Protein AF-A0A5Q4G940-F1 (afdb_monomer_lite)

Radius of gyration: 13.8 Å; chains: 1; bounding box: 37×27×33 Å

Secondary structure (DSSP, 8-state):
-EEEEEEEE-TTS-EEEEEEEESS--S-GGGEEEEEETTEEEEEETT----TT-PPEEEEEEETTEEEEEEE------

Sequence (78 aa):
MTIRSSPRHGCCGGTVGVPVAEPGPPTDAAAFDAIERDGVRIYVERGLVTTEHEAITVGVDGFGPLRSLWVQGFDITM

Foldseek 3Di:
DEWFWDWDADPVGDTDTDIDDDPDDDPDLVQWDWDADPNDIYTYGPPPDDDPPWDKDWDWDDDDPDIDIGIDGDDPPD

Structure (mmCIF, N/CA/C/O backbone):
data_AF-A0A5Q4G940-F1
#
_entry.id   AF-A0A5Q4G940-F1
#
loop_
_atom_site.group_PDB
_atom_site.id
_atom_site.type_symbol
_atom_site.label_atom_id
_atom_site.label_alt_id
_atom_site.label_comp_id
_atom_site.label_asym_id
_atom_site.label_entity_id
_atom_site.label_seq_id
_atom_site.pdbx_PDB_ins_code
_atom_site.Cartn_x
_atom_site.Cartn_y
_atom_site.Cartn_z
_atom_site.occupancy
_atom_site.B_iso_or_equiv
_atom_site.auth_seq_id
_atom_site.auth_comp_id
_atom_site.auth_asym_id
_atom_site.auth_atom_id
_atom_site.pdbx_PDB_model_num
ATOM 1 N N . MET A 1 1 ? -9.729 0.945 -2.931 1.00 87.81 1 MET A N 1
ATOM 2 C CA . MET A 1 1 ? -8.581 1.724 -2.424 1.00 87.81 1 MET A CA 1
ATOM 3 C C . MET A 1 1 ? -7.405 1.494 -3.344 1.00 87.81 1 MET A C 1
ATOM 5 O O . MET A 1 1 ? -7.384 0.459 -4.002 1.00 87.81 1 MET A O 1
ATOM 9 N N . THR A 1 2 ? -6.447 2.407 -3.363 1.00 90.75 2 THR A N 1
ATOM 10 C CA . THR A 1 2 ? -5.291 2.346 -4.261 1.00 90.75 2 THR A CA 1
ATOM 11 C C . THR A 1 2 ? -4.009 2.285 -3.448 1.00 90.75 2 THR A C 1
ATOM 13 O O . THR A 1 2 ? -3.882 3.010 -2.469 1.00 90.75 2 THR A O 1
ATOM 16 N N . ILE A 1 3 ? -3.067 1.441 -3.853 1.00 88.38 3 ILE A N 1
ATOM 17 C CA . ILE A 1 3 ? -1.709 1.364 -3.325 1.00 88.38 3 ILE A CA 1
ATOM 18 C C . ILE A 1 3 ? -0.758 1.653 -4.482 1.00 88.38 3 ILE A C 1
ATOM 20 O O . ILE A 1 3 ? -0.819 0.988 -5.518 1.00 88.38 3 ILE A O 1
ATOM 24 N N . ARG A 1 4 ? 0.111 2.647 -4.313 1.00 88.44 4 ARG A N 1
ATOM 25 C CA . ARG A 1 4 ? 1.065 3.082 -5.342 1.00 88.44 4 ARG A CA 1
ATOM 26 C C . ARG A 1 4 ? 2.402 3.477 -4.734 1.00 88.44 4 ARG A C 1
ATOM 28 O O . ARG A 1 4 ? 2.480 3.776 -3.545 1.00 88.44 4 ARG A O 1
ATOM 35 N N . SER A 1 5 ? 3.441 3.528 -5.554 1.00 85.06 5 SER A N 1
ATOM 36 C CA . SER A 1 5 ? 4.737 4.081 -5.185 1.00 85.06 5 SER A CA 1
ATOM 37 C C . SER A 1 5 ? 4.702 5.605 -5.304 1.00 85.06 5 SER A C 1
ATOM 39 O O . SER A 1 5 ? 4.334 6.164 -6.340 1.00 85.06 5 SER A O 1
ATOM 41 N N . SER A 1 6 ? 5.080 6.300 -4.233 1.00 83.25 6 SER A N 1
ATOM 42 C CA . SER A 1 6 ? 5.306 7.744 -4.240 1.00 83.25 6 SER A CA 1
ATOM 43 C C . SER A 1 6 ? 6.803 8.014 -4.112 1.00 83.25 6 SER A C 1
ATOM 45 O O . SER A 1 6 ? 7.392 7.620 -3.101 1.00 83.25 6 SER A O 1
ATOM 47 N N . PRO A 1 7 ? 7.430 8.736 -5.057 1.00 80.50 7 PRO A N 1
ATOM 48 C CA . PRO A 1 7 ? 8.821 9.129 -4.909 1.00 80.50 7 PRO A CA 1
ATOM 49 C C . PRO A 1 7 ? 8.963 10.058 -3.700 1.00 80.50 7 PRO A C 1
ATOM 51 O O . PRO A 1 7 ? 8.213 11.024 -3.535 1.00 80.50 7 PRO A O 1
ATOM 54 N N . ARG A 1 8 ? 9.930 9.758 -2.839 1.00 81.19 8 ARG A N 1
ATOM 55 C CA . ARG A 1 8 ? 10.378 10.621 -1.748 1.00 81.19 8 ARG A CA 1
ATOM 56 C C . ARG A 1 8 ? 11.850 10.934 -1.963 1.00 81.19 8 ARG A C 1
ATOM 58 O O . ARG A 1 8 ? 12.652 10.037 -2.222 1.00 81.19 8 ARG A O 1
ATOM 65 N N . HIS A 1 9 ? 12.186 12.215 -1.879 1.00 81.56 9 HIS A N 1
ATOM 66 C CA . HIS A 1 9 ? 13.549 12.690 -2.066 1.00 81.56 9 HIS A CA 1
ATOM 67 C C . HIS A 1 9 ? 14.283 12.713 -0.728 1.00 81.56 9 HIS A C 1
ATOM 69 O O . HIS A 1 9 ? 13.784 13.259 0.257 1.00 81.56 9 HIS A O 1
ATOM 75 N N . GLY A 1 10 ? 15.468 12.115 -0.703 1.00 72.38 10 GLY A N 1
ATOM 76 C CA . GLY A 1 10 ? 16.389 12.204 0.419 1.00 72.38 10 GLY A CA 1
ATOM 77 C C . GLY A 1 10 ? 17.178 13.510 0.386 1.00 72.38 10 GLY A C 1
ATOM 78 O O . GLY A 1 10 ? 17.419 14.086 -0.674 1.00 72.38 10 GLY A O 1
ATOM 79 N N . CYS A 1 11 ? 17.651 13.939 1.556 1.00 77.56 11 CYS A N 1
ATOM 80 C CA . CYS A 1 11 ? 18.491 15.132 1.704 1.00 77.56 11 CYS A CA 1
ATOM 81 C C . CYS A 1 11 ? 19.781 15.062 0.853 1.00 77.56 11 CYS A C 1
ATOM 83 O O . CYS A 1 11 ? 20.282 16.081 0.390 1.00 77.56 11 CYS A O 1
ATOM 85 N N . CYS A 1 12 ? 20.279 13.852 0.571 1.00 80.06 12 CYS A N 1
ATOM 86 C CA . CYS A 1 12 ? 21.488 13.615 -0.224 1.00 80.06 12 CYS A CA 1
ATOM 87 C C . CYS A 1 12 ? 21.228 13.443 -1.737 1.00 80.06 12 CYS A C 1
ATOM 89 O O . CYS A 1 12 ? 22.092 12.939 -2.447 1.00 80.06 12 CYS A O 1
ATOM 91 N N . GLY A 1 13 ? 20.036 13.795 -2.239 1.00 76.31 13 GLY A N 1
ATOM 92 C CA . GLY A 1 13 ? 19.690 13.691 -3.667 1.00 76.31 13 GLY A CA 1
ATOM 93 C C . GLY A 1 13 ? 19.232 12.304 -4.139 1.00 76.31 13 GLY A C 1
ATOM 94 O O . GLY A 1 13 ? 18.975 12.115 -5.326 1.00 76.31 13 GLY A O 1
ATOM 95 N N . GLY 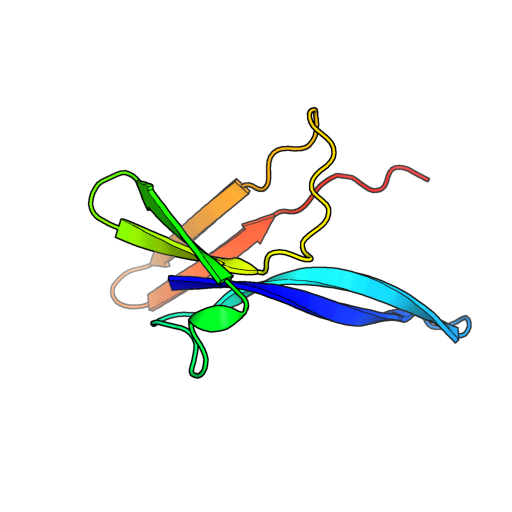A 1 14 ? 19.091 11.333 -3.233 1.00 77.31 14 GLY A N 1
ATOM 96 C CA . GLY A 1 14 ? 18.483 10.035 -3.539 1.00 77.31 14 GLY A CA 1
ATOM 97 C C . GLY A 1 14 ? 16.966 10.135 -3.730 1.00 77.31 14 GLY A C 1
ATOM 98 O O . GLY A 1 14 ? 16.321 11.009 -3.153 1.00 77.31 14 GLY A O 1
ATOM 99 N N . THR A 1 15 ? 16.381 9.227 -4.513 1.00 77.75 15 THR A N 1
ATOM 100 C CA . THR A 1 15 ? 14.921 9.065 -4.613 1.00 77.75 15 THR A CA 1
ATOM 101 C C . THR A 1 15 ? 14.558 7.632 -4.267 1.00 77.75 15 THR A C 1
ATOM 103 O O . THR A 1 15 ? 15.117 6.702 -4.842 1.00 77.75 15 THR A O 1
ATOM 106 N N . VAL A 1 16 ? 13.622 7.464 -3.338 1.00 77.38 16 VAL A N 1
ATOM 107 C CA . VAL A 1 16 ? 13.077 6.160 -2.952 1.00 77.38 16 VAL A CA 1
ATOM 108 C C . VAL A 1 16 ? 11.579 6.138 -3.225 1.00 77.38 16 VAL A C 1
ATOM 110 O O . VAL A 1 16 ? 10.881 7.120 -2.969 1.00 77.38 16 VAL A O 1
ATOM 113 N N . GLY A 1 17 ? 11.083 5.036 -3.779 1.00 76.50 17 GLY A N 1
ATOM 114 C CA . GLY A 1 17 ? 9.651 4.799 -3.913 1.00 76.50 17 GLY A CA 1
ATOM 115 C C . GLY A 1 17 ? 9.086 4.310 -2.586 1.00 76.50 17 GLY A C 1
ATOM 116 O O . GLY A 1 17 ? 9.462 3.236 -2.128 1.00 76.50 17 GLY A O 1
ATOM 117 N N . VAL A 1 18 ? 8.212 5.094 -1.957 1.00 79.75 18 VAL A N 1
ATOM 118 C CA . VAL A 1 18 ? 7.536 4.707 -0.712 1.00 79.75 18 VAL A CA 1
ATOM 119 C C . VAL A 1 18 ? 6.105 4.294 -1.044 1.00 79.75 18 VAL A C 1
ATOM 121 O O . VAL A 1 18 ? 5.414 5.070 -1.714 1.00 79.75 18 VAL A O 1
ATOM 124 N N . PRO A 1 19 ? 5.629 3.119 -0.594 1.00 83.56 19 PRO A N 1
ATOM 125 C CA . PRO A 1 19 ? 4.239 2.740 -0.789 1.00 83.56 19 PRO A CA 1
ATOM 126 C C . PRO A 1 19 ? 3.326 3.741 -0.075 1.00 83.56 19 PRO A C 1
ATOM 128 O O . PRO A 1 19 ? 3.558 4.103 1.077 1.00 83.56 19 PRO A O 1
ATOM 131 N N . VAL A 1 20 ? 2.281 4.192 -0.760 1.00 85.19 20 VAL A N 1
ATOM 132 C CA . VAL A 1 20 ? 1.221 5.041 -0.207 1.00 85.19 20 VAL A CA 1
ATOM 133 C C . VAL A 1 20 ? -0.135 4.419 -0.507 1.00 85.19 20 VAL A C 1
ATOM 135 O O . VAL A 1 20 ? -0.336 3.855 -1.583 1.00 85.19 20 VAL A O 1
ATOM 138 N N . ALA A 1 21 ? -1.057 4.521 0.450 1.00 87.94 21 ALA A N 1
ATOM 139 C CA . ALA A 1 21 ? -2.429 4.064 0.302 1.00 87.94 21 ALA A CA 1
ATOM 140 C C . ALA A 1 21 ? -3.373 5.267 0.196 1.00 87.94 21 ALA A C 1
ATOM 142 O O . ALA A 1 21 ? -3.356 6.159 1.043 1.00 87.94 21 ALA A O 1
ATOM 143 N N . GLU A 1 22 ? -4.203 5.280 -0.841 1.00 87.62 22 GLU A N 1
ATOM 144 C CA . GLU A 1 22 ? -5.152 6.351 -1.134 1.00 87.62 22 GLU A CA 1
ATOM 145 C C . GLU A 1 22 ? -6.597 5.817 -1.105 1.00 87.62 22 GLU A C 1
ATOM 147 O O . GLU A 1 22 ? -6.874 4.695 -1.565 1.00 87.62 22 GLU A O 1
ATOM 152 N N . PRO A 1 23 ? -7.555 6.596 -0.570 1.00 85.88 23 PRO A N 1
ATOM 153 C CA . PRO A 1 23 ? -8.962 6.232 -0.613 1.00 85.88 23 PRO A CA 1
ATOM 154 C C . PRO A 1 23 ? -9.502 6.302 -2.050 1.00 85.88 23 PRO A C 1
ATOM 156 O O . PRO A 1 23 ? -9.196 7.221 -2.803 1.00 85.88 23 PRO A O 1
ATOM 159 N N . GLY A 1 24 ? -10.371 5.352 -2.407 1.00 87.19 24 GLY A N 1
ATOM 160 C CA . GLY A 1 24 ? -11.018 5.297 -3.726 1.00 87.19 24 GLY A CA 1
ATOM 161 C C . GLY A 1 24 ? -10.283 4.442 -4.771 1.00 87.19 24 GLY A C 1
ATOM 162 O O . GLY A 1 24 ? -9.323 3.747 -4.434 1.00 87.19 24 GLY A O 1
ATOM 163 N N . PRO A 1 25 ? -10.812 4.363 -6.004 1.00 87.62 25 PRO A N 1
ATOM 164 C CA . PRO A 1 25 ? -10.139 3.741 -7.143 1.00 87.62 25 PRO A CA 1
ATOM 165 C C . PRO A 1 25 ? -9.119 4.703 -7.786 1.00 87.62 25 PRO A C 1
ATOM 167 O O . PRO A 1 25 ? -9.281 5.920 -7.672 1.00 87.62 25 PRO A O 1
ATOM 170 N N . PRO A 1 26 ? -8.090 4.192 -8.485 1.00 89.50 26 PRO A N 1
ATOM 171 C CA . PRO A 1 26 ? -7.189 5.032 -9.264 1.00 89.50 26 PRO A CA 1
ATOM 172 C C . PRO A 1 26 ? -7.928 5.638 -10.461 1.00 89.50 26 PRO A C 1
ATOM 174 O O . PRO A 1 26 ? -8.871 5.046 -10.990 1.00 89.50 26 PRO A O 1
ATOM 177 N N . THR A 1 27 ? -7.466 6.800 -10.924 1.00 87.56 27 THR A N 1
ATOM 178 C CA . THR A 1 27 ? -8.001 7.454 -12.130 1.00 87.56 27 THR A CA 1
ATOM 179 C C . THR A 1 27 ? -7.752 6.625 -13.393 1.00 87.56 27 THR A C 1
ATOM 181 O O . THR A 1 27 ? -8.588 6.612 -14.292 1.00 87.56 27 THR A O 1
ATOM 184 N N . ASP A 1 28 ? -6.622 5.916 -13.449 1.00 86.81 28 ASP A N 1
ATOM 185 C CA . ASP A 1 28 ? -6.281 4.979 -14.517 1.00 86.81 28 ASP A CA 1
ATOM 186 C C . ASP A 1 28 ? -6.074 3.583 -13.925 1.00 86.81 28 ASP A C 1
ATOM 188 O O . ASP A 1 28 ? -5.054 3.305 -13.300 1.00 86.81 28 ASP A O 1
ATOM 192 N N . ALA A 1 29 ? -7.055 2.701 -14.108 1.00 85.12 29 ALA A N 1
ATOM 193 C CA . ALA A 1 29 ? -6.990 1.332 -13.610 1.00 85.12 29 ALA A CA 1
ATOM 194 C C . ALA A 1 29 ? -6.058 0.427 -14.436 1.00 85.12 29 ALA A C 1
ATOM 196 O O . ALA A 1 29 ? -5.708 -0.653 -13.969 1.00 85.12 29 ALA A O 1
ATOM 197 N N . ALA A 1 30 ? -5.637 0.833 -15.642 1.00 87.94 30 ALA A N 1
ATOM 198 C CA . ALA A 1 30 ? -4.827 -0.016 -16.515 1.00 87.94 30 ALA A CA 1
ATOM 199 C C . ALA A 1 30 ? -3.405 -0.238 -15.976 1.00 87.94 30 ALA A C 1
ATOM 201 O O . ALA A 1 30 ? -2.804 -1.271 -16.275 1.00 87.94 30 ALA A O 1
ATOM 202 N N . ALA A 1 31 ? -2.887 0.689 -15.164 1.00 88.12 31 ALA A N 1
ATOM 203 C CA . ALA A 1 31 ? -1.574 0.605 -14.517 1.00 88.12 31 ALA A CA 1
ATOM 204 C C . ALA A 1 31 ? -1.565 -0.227 -13.216 1.00 88.12 31 ALA A C 1
ATOM 206 O O . ALA A 1 31 ? -0.511 -0.403 -12.598 1.00 88.12 31 ALA A O 1
ATOM 207 N N . PHE A 1 32 ? -2.724 -0.742 -12.796 1.00 90.62 32 PHE A N 1
ATOM 208 C CA . PHE A 1 32 ? -2.905 -1.404 -11.510 1.00 90.62 32 PHE A CA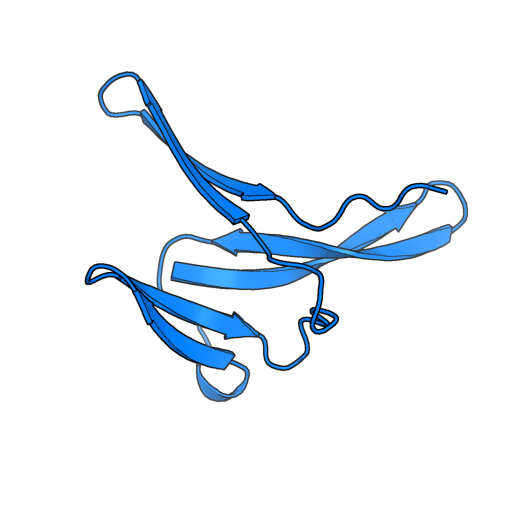 1
ATOM 209 C C . PHE A 1 32 ? -3.405 -2.837 -11.685 1.00 90.62 32 PHE A C 1
ATOM 211 O O . PHE A 1 32 ? -4.194 -3.145 -12.579 1.00 90.62 32 PHE A O 1
ATOM 218 N N . ASP A 1 33 ? -2.987 -3.706 -10.775 1.00 89.69 33 ASP A N 1
ATOM 219 C CA . ASP A 1 33 ? -3.626 -4.988 -10.536 1.00 89.69 33 ASP A CA 1
ATOM 220 C C . ASP A 1 33 ? -4.717 -4.819 -9.484 1.00 89.69 33 ASP A C 1
ATOM 222 O O . ASP A 1 33 ? -4.518 -4.201 -8.439 1.00 89.69 33 ASP A O 1
ATOM 226 N N . ALA A 1 34 ? -5.900 -5.357 -9.765 1.00 89.56 34 ALA A N 1
ATOM 227 C CA . ALA A 1 34 ? -7.018 -5.309 -8.840 1.00 89.56 34 ALA A CA 1
ATOM 228 C C . ALA A 1 34 ? -7.113 -6.630 -8.077 1.00 89.56 34 ALA A C 1
ATOM 230 O O . ALA A 1 34 ? -7.357 -7.680 -8.670 1.00 89.56 34 ALA A O 1
ATOM 231 N N . ILE A 1 35 ? -6.992 -6.560 -6.757 1.00 89.12 35 ILE A N 1
ATOM 232 C CA . ILE A 1 35 ? -7.217 -7.682 -5.848 1.00 89.12 35 ILE A CA 1
ATOM 233 C C . ILE A 1 35 ? -8.424 -7.394 -4.959 1.00 89.12 35 ILE A C 1
ATOM 235 O O . ILE A 1 35 ? -8.763 -6.242 -4.684 1.00 89.12 35 ILE A O 1
ATOM 239 N N . GLU A 1 36 ? -9.087 -8.450 -4.505 1.00 86.69 36 GLU A N 1
ATOM 240 C CA . GLU A 1 36 ? -10.196 -8.353 -3.561 1.00 86.69 36 GLU A CA 1
ATOM 241 C C . GLU A 1 36 ? -9.814 -9.068 -2.266 1.00 86.69 36 GLU A C 1
ATOM 243 O O . GLU A 1 36 ? -9.378 -10.223 -2.287 1.00 86.69 36 GLU A O 1
ATOM 248 N N . ARG A 1 37 ? -9.923 -8.360 -1.139 1.00 83.38 37 ARG A N 1
ATOM 249 C CA . ARG A 1 37 ? -9.623 -8.872 0.203 1.00 83.38 37 ARG A CA 1
ATOM 250 C C . ARG A 1 37 ? -10.681 -8.367 1.169 1.00 83.38 37 ARG A C 1
ATOM 252 O O . ARG A 1 37 ? -10.951 -7.173 1.195 1.00 83.38 37 ARG A O 1
ATOM 259 N N . ASP A 1 38 ? -11.308 -9.281 1.905 1.00 84.00 38 ASP A N 1
ATOM 260 C CA . ASP A 1 38 ? -12.345 -8.983 2.905 1.00 84.00 38 ASP A CA 1
ATOM 261 C C . ASP A 1 38 ? -13.464 -8.050 2.396 1.00 84.00 38 ASP A C 1
ATOM 263 O O . ASP A 1 38 ? -13.933 -7.156 3.096 1.00 84.00 38 ASP A O 1
ATOM 267 N N . GLY A 1 39 ? -13.878 -8.232 1.135 1.00 83.69 39 GLY A N 1
ATOM 268 C CA . GLY A 1 39 ? -14.907 -7.408 0.484 1.00 83.69 39 GLY A CA 1
ATOM 269 C C . GLY A 1 39 ? -14.438 -6.008 0.065 1.00 83.69 39 GLY A C 1
ATOM 270 O O . GLY A 1 39 ? -15.238 -5.200 -0.404 1.00 83.69 39 GLY A O 1
ATOM 271 N N . VAL A 1 40 ? -13.144 -5.710 0.201 1.00 83.12 40 VAL A N 1
ATOM 272 C CA . VAL A 1 40 ? -12.528 -4.461 -0.241 1.00 83.12 40 VAL A CA 1
ATOM 273 C C . VAL A 1 40 ? -11.736 -4.702 -1.520 1.00 83.12 40 VAL A C 1
ATOM 275 O O . VAL A 1 40 ? -10.814 -5.518 -1.568 1.00 83.12 40 VAL A O 1
ATOM 278 N N . ARG A 1 41 ? -12.066 -3.944 -2.571 1.00 89.44 41 ARG A N 1
ATOM 279 C CA . ARG A 1 41 ? -11.268 -3.906 -3.801 1.00 89.44 41 ARG A CA 1
ATOM 280 C C . ARG A 1 41 ? -10.058 -2.989 -3.620 1.00 89.44 41 ARG A C 1
ATOM 282 O O . ARG A 1 41 ? -10.199 -1.797 -3.313 1.00 89.44 41 ARG A O 1
ATOM 289 N N . ILE A 1 42 ? -8.877 -3.553 -3.830 1.00 88.75 42 ILE A N 1
ATOM 290 C CA . ILE A 1 42 ? -7.571 -2.914 -3.684 1.00 88.75 42 ILE A CA 1
ATOM 291 C C . ILE A 1 42 ? -6.906 -2.896 -5.062 1.00 88.75 42 ILE A C 1
ATOM 293 O O . ILE A 1 42 ? -6.796 -3.932 -5.709 1.00 88.75 42 ILE A O 1
ATOM 297 N N . TYR A 1 43 ? -6.484 -1.722 -5.516 1.00 90.88 43 TYR A N 1
ATOM 298 C CA . TYR A 1 43 ? -5.730 -1.532 -6.751 1.00 90.88 43 TYR A CA 1
ATOM 299 C C . TYR A 1 43 ? -4.261 -1.345 -6.388 1.00 90.88 43 TYR A C 1
ATOM 301 O O . TYR A 1 43 ? -3.935 -0.382 -5.703 1.00 90.88 43 TYR A O 1
ATOM 309 N N . VAL A 1 44 ? -3.386 -2.246 -6.818 1.00 88.25 44 VAL A N 1
ATOM 310 C CA . VAL A 1 44 ? -1.947 -2.218 -6.537 1.00 88.25 44 VAL A CA 1
ATOM 311 C C . VAL A 1 44 ? -1.207 -1.859 -7.817 1.00 88.25 44 VAL A C 1
ATOM 313 O O . VAL A 1 44 ? -1.410 -2.498 -8.842 1.00 88.25 44 VAL A O 1
ATOM 316 N N . GLU A 1 45 ? -0.390 -0.812 -7.793 1.00 89.06 45 GLU A N 1
ATOM 317 C CA . GLU A 1 45 ? 0.401 -0.408 -8.959 1.00 89.06 45 GLU A CA 1
ATOM 318 C C . GLU A 1 45 ? 1.339 -1.547 -9.386 1.00 89.06 45 GLU A C 1
ATOM 320 O O . GLU A 1 45 ? 2.105 -2.053 -8.570 1.00 89.06 45 GLU A O 1
ATOM 325 N N . ARG A 1 46 ? 1.323 -1.935 -10.670 1.00 84.69 46 ARG A N 1
ATOM 326 C CA . ARG A 1 46 ? 2.116 -3.079 -11.174 1.00 84.69 46 ARG A CA 1
ATOM 327 C C . ARG A 1 46 ? 3.628 -2.930 -10.987 1.00 84.69 46 ARG A C 1
ATOM 329 O O . ARG A 1 46 ? 4.350 -3.918 -10.972 1.00 84.69 46 ARG A O 1
ATOM 336 N N . GLY A 1 47 ? 4.111 -1.692 -10.892 1.00 77.25 47 GLY A N 1
ATOM 337 C CA . GLY A 1 47 ? 5.520 -1.368 -10.657 1.00 77.25 47 GLY A CA 1
ATOM 338 C C . GLY A 1 47 ? 5.913 -1.315 -9.179 1.00 77.25 47 GLY A C 1
ATOM 339 O O . GLY A 1 47 ? 7.062 -0.992 -8.877 1.00 77.25 47 GLY A O 1
ATOM 340 N N . LEU A 1 48 ? 4.985 -1.585 -8.256 1.00 77.31 48 LEU A N 1
ATOM 341 C CA . LEU A 1 48 ? 5.271 -1.631 -6.829 1.00 77.31 48 LEU A CA 1
ATOM 342 C C . LEU A 1 48 ? 6.093 -2.892 -6.536 1.00 77.31 48 LEU A C 1
ATOM 344 O O . LEU A 1 48 ? 5.554 -3.987 -6.411 1.00 77.31 48 LEU A O 1
ATOM 348 N N . VAL A 1 49 ? 7.418 -2.737 -6.486 1.00 63.81 49 VAL A N 1
ATOM 349 C CA . VAL A 1 49 ? 8.348 -3.837 -6.213 1.00 63.81 49 VAL A CA 1
ATOM 350 C C . VAL A 1 49 ? 8.130 -4.322 -4.780 1.00 63.81 49 VAL A C 1
ATOM 352 O O . VAL A 1 49 ? 8.590 -3.699 -3.828 1.00 63.81 49 VAL A O 1
ATOM 355 N N . THR A 1 50 ? 7.413 -5.431 -4.634 1.00 60.09 50 THR A N 1
ATOM 356 C CA . THR A 1 50 ? 7.393 -6.238 -3.415 1.00 60.09 50 THR A CA 1
ATOM 357 C C . THR A 1 50 ? 8.222 -7.475 -3.692 1.00 60.09 50 THR A C 1
ATOM 359 O O . THR A 1 50 ? 7.838 -8.320 -4.503 1.00 60.09 50 THR A O 1
ATOM 362 N N . THR A 1 51 ? 9.389 -7.574 -3.070 1.00 54.47 51 THR A N 1
ATOM 363 C CA . THR A 1 51 ? 10.164 -8.813 -3.056 1.00 54.47 51 THR A CA 1
ATOM 364 C C . THR A 1 51 ? 9.289 -9.922 -2.458 1.00 54.47 51 THR A C 1
ATOM 366 O O . THR A 1 51 ? 8.486 -9.647 -1.572 1.00 54.47 51 THR A O 1
ATOM 369 N N . GLU A 1 52 ? 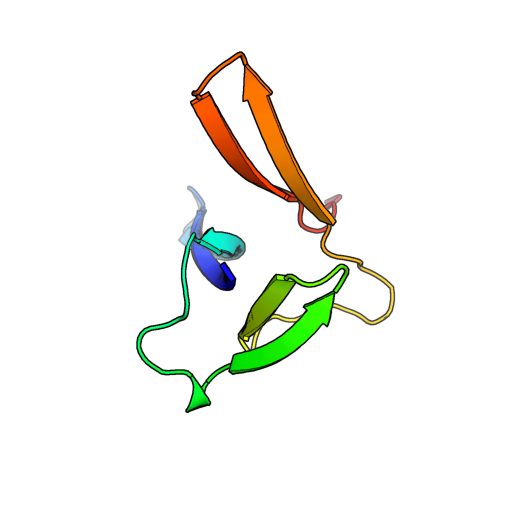9.403 -11.174 -2.917 1.00 55.12 52 GLU A N 1
ATOM 3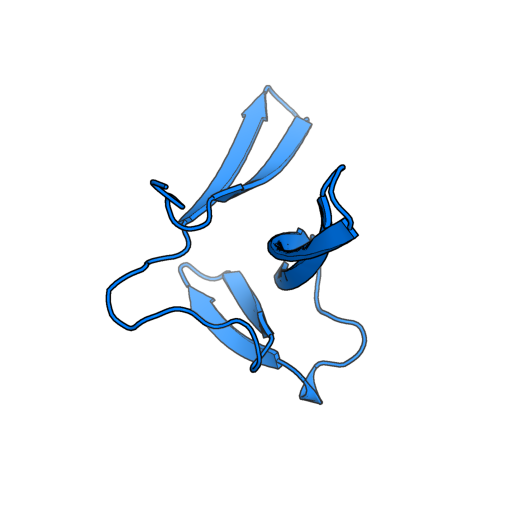70 C CA . GLU A 1 52 ? 8.477 -12.272 -2.543 1.00 55.12 52 GLU A CA 1
ATOM 371 C C . GLU A 1 52 ? 8.396 -12.551 -1.022 1.00 55.12 52 GLU A C 1
ATOM 373 O O . GLU A 1 52 ? 7.493 -13.243 -0.556 1.00 55.12 52 GLU A O 1
ATOM 378 N N . HIS A 1 53 ? 9.315 -11.974 -0.243 1.00 49.59 53 HIS A N 1
ATOM 379 C CA . HIS A 1 53 ? 9.394 -12.064 1.215 1.00 49.59 53 HIS A CA 1
ATOM 380 C C . HIS A 1 53 ? 8.954 -10.793 1.967 1.00 49.59 53 HIS A C 1
ATOM 382 O O . HIS A 1 53 ? 8.929 -10.802 3.195 1.00 49.59 53 HIS A O 1
ATOM 388 N N . GLU A 1 54 ? 8.598 -9.709 1.275 1.00 64.19 54 GLU A N 1
ATOM 389 C CA . GLU A 1 54 ? 8.225 -8.431 1.889 1.00 64.19 54 GLU A CA 1
ATOM 390 C C . GLU A 1 54 ? 6.740 -8.141 1.679 1.00 64.19 54 GLU A C 1
ATOM 392 O O . GLU A 1 54 ? 6.295 -7.681 0.626 1.00 64.19 54 GLU A O 1
ATOM 397 N N . ALA A 1 55 ? 5.956 -8.418 2.719 1.00 67.00 55 ALA A N 1
ATOM 398 C CA . ALA A 1 55 ? 4.540 -8.098 2.741 1.00 67.00 55 ALA A CA 1
ATOM 399 C C . ALA A 1 55 ? 4.328 -6.608 3.044 1.00 67.00 55 ALA A C 1
ATOM 40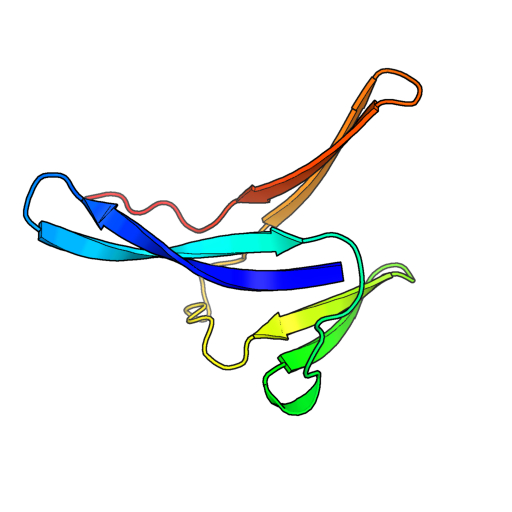1 O O . ALA A 1 55 ? 4.813 -6.087 4.048 1.00 67.00 55 ALA A O 1
ATOM 402 N N . ILE A 1 56 ? 3.540 -5.933 2.207 1.00 73.19 56 ILE A N 1
ATOM 403 C CA . ILE A 1 56 ? 3.021 -4.599 2.513 1.00 73.19 56 ILE A CA 1
ATOM 404 C C . ILE A 1 56 ? 1.816 -4.758 3.437 1.00 73.19 56 ILE A C 1
ATOM 406 O O . ILE A 1 56 ? 0.844 -5.432 3.090 1.00 73.19 56 ILE A O 1
ATOM 410 N N . THR A 1 57 ? 1.866 -4.110 4.599 1.00 78.81 57 THR A N 1
ATOM 411 C CA . THR A 1 57 ? 0.745 -4.096 5.544 1.00 78.81 57 THR A CA 1
ATOM 412 C C . THR A 1 57 ? -0.060 -2.824 5.347 1.00 78.81 57 THR A C 1
ATOM 414 O O . THR A 1 57 ? 0.485 -1.723 5.359 1.00 78.81 57 THR A O 1
ATOM 417 N N . VAL A 1 58 ? -1.370 -2.964 5.170 1.00 76.56 58 VAL A N 1
ATOM 418 C CA . VAL A 1 58 ? -2.295 -1.832 5.071 1.00 76.56 58 VAL A CA 1
ATOM 419 C C . VAL A 1 58 ? -3.268 -1.921 6.228 1.00 76.56 58 VAL A C 1
ATOM 421 O O . VAL A 1 58 ? -3.849 -2.978 6.469 1.00 76.56 58 VAL A O 1
ATOM 424 N N . GLY A 1 59 ? -3.448 -0.811 6.932 1.00 80.38 59 GLY A N 1
ATOM 425 C CA . GLY A 1 59 ? -4.334 -0.729 8.080 1.00 80.38 59 GLY A CA 1
ATOM 426 C C . GLY A 1 59 ? -5.188 0.527 8.052 1.00 80.38 59 GLY A C 1
ATOM 427 O O . GLY A 1 59 ? -4.928 1.484 7.321 1.00 80.38 59 GLY A O 1
ATOM 428 N N . VAL A 1 60 ? -6.248 0.502 8.852 1.00 81.31 60 VAL A N 1
ATOM 429 C CA . VAL A 1 60 ? -7.110 1.656 9.089 1.00 81.31 60 VAL A CA 1
ATOM 430 C C . VAL A 1 60 ? -7.199 1.849 10.591 1.00 81.31 60 VAL A C 1
ATOM 432 O O . VAL A 1 60 ? -7.770 1.008 11.278 1.00 81.31 60 VAL A O 1
ATOM 435 N N . ASP A 1 61 ? -6.681 2.971 11.077 1.00 80.88 61 ASP A N 1
ATOM 436 C CA . ASP A 1 61 ? -6.828 3.384 12.472 1.00 80.88 61 ASP A CA 1
ATOM 437 C C . ASP A 1 61 ? -7.800 4.551 12.586 1.00 80.88 61 ASP A C 1
ATOM 439 O O . ASP A 1 61 ? -7.953 5.352 11.663 1.00 80.88 61 ASP A O 1
ATOM 443 N N . GLY A 1 62 ? -8.480 4.676 13.724 1.00 79.00 62 GLY A N 1
ATOM 444 C CA . GLY A 1 62 ? -9.431 5.762 13.914 1.00 79.00 62 GLY A CA 1
ATOM 445 C C . GLY A 1 62 ? -9.991 5.893 15.322 1.00 79.00 62 GLY A C 1
ATOM 446 O O . GLY A 1 62 ? -10.017 4.938 16.094 1.00 79.00 62 GLY A O 1
ATOM 447 N N . PHE A 1 63 ? -10.486 7.093 15.628 1.00 68.88 63 PHE A N 1
ATOM 448 C CA . PHE A 1 63 ? -11.229 7.402 16.848 1.00 68.88 63 PHE A CA 1
ATOM 449 C C . PHE A 1 63 ? -12.535 8.119 16.480 1.00 68.88 63 PHE A C 1
ATOM 451 O O . PHE A 1 63 ? -12.528 9.209 15.904 1.00 68.88 63 PHE A O 1
ATOM 458 N N . GLY A 1 64 ? -13.678 7.503 16.789 1.00 73.69 64 GLY A N 1
ATOM 459 C CA . GLY A 1 64 ? -14.988 8.023 16.389 1.00 73.69 64 GLY A CA 1
ATOM 460 C C . GLY A 1 64 ? -15.148 8.097 14.855 1.00 73.69 64 GLY A C 1
ATOM 461 O O . GLY A 1 64 ? -14.886 7.102 14.177 1.00 73.69 64 GLY A O 1
ATOM 462 N N . PRO A 1 65 ? -15.597 9.231 14.278 1.00 74.62 65 PRO A N 1
ATOM 463 C CA . PRO A 1 65 ? -15.768 9.379 12.827 1.00 74.62 65 PRO A CA 1
ATOM 464 C C . PRO A 1 65 ? -14.446 9.582 12.065 1.00 74.62 65 PRO A C 1
ATOM 466 O O . PRO A 1 65 ? -14.436 9.517 10.837 1.00 74.62 65 PRO A O 1
ATOM 469 N N . LEU A 1 66 ? -13.337 9.838 12.766 1.00 74.31 66 LEU A N 1
ATOM 470 C CA . LEU A 1 66 ? -12.023 10.033 12.160 1.00 74.31 66 LEU A CA 1
ATOM 471 C C . LEU A 1 66 ? -11.402 8.674 11.860 1.00 74.31 66 LEU A C 1
ATOM 473 O O . LEU A 1 66 ? -11.206 7.869 12.769 1.00 74.31 66 LEU A O 1
ATOM 477 N N . ARG A 1 67 ? -11.073 8.438 10.590 1.00 78.56 67 ARG A N 1
ATOM 478 C CA . ARG A 1 67 ? -10.357 7.245 10.134 1.00 78.56 67 ARG A CA 1
ATOM 479 C C . ARG A 1 67 ? -9.183 7.663 9.264 1.00 78.56 67 ARG A C 1
ATOM 481 O O . ARG A 1 67 ? -9.335 8.524 8.402 1.00 78.56 67 ARG A O 1
ATOM 488 N N . SER A 1 68 ? -8.040 7.039 9.492 1.00 79.38 68 SER A N 1
ATOM 489 C CA . SER A 1 68 ? -6.812 7.219 8.735 1.00 79.38 68 SER A CA 1
ATOM 490 C C . SER A 1 68 ? -6.428 5.887 8.113 1.00 79.38 68 SER A C 1
ATOM 492 O O . SER A 1 68 ? -6.295 4.885 8.814 1.00 79.38 68 SER A O 1
ATOM 494 N N . LEU A 1 69 ? -6.275 5.881 6.793 1.00 82.75 69 LEU A N 1
ATOM 495 C CA . LEU A 1 69 ? -5.707 4.760 6.058 1.00 82.75 69 LEU A CA 1
ATOM 496 C C . LEU A 1 69 ? -4.185 4.910 6.090 1.00 82.75 69 LEU A C 1
ATOM 498 O O . LEU A 1 69 ? -3.667 5.963 5.717 1.00 82.75 69 LEU A O 1
ATOM 502 N N . TRP A 1 70 ? -3.477 3.875 6.521 1.00 80.56 70 TRP A N 1
ATOM 503 C CA . TRP A 1 70 ? -2.021 3.855 6.532 1.00 80.56 70 TRP A CA 1
ATOM 504 C C . TRP A 1 70 ? -1.494 2.619 5.817 1.00 80.56 70 TRP A C 1
ATOM 506 O O . TRP A 1 70 ? -2.158 1.587 5.715 1.00 80.56 70 TRP A O 1
ATOM 516 N N . VAL A 1 71 ? -0.277 2.745 5.304 1.00 79.94 71 VAL A N 1
ATOM 517 C CA . VAL A 1 71 ? 0.464 1.647 4.702 1.00 79.94 71 VAL A CA 1
ATOM 518 C C . VAL A 1 71 ? 1.847 1.604 5.320 1.00 79.94 71 VAL A C 1
ATOM 520 O O . VAL A 1 71 ? 2.525 2.622 5.445 1.00 79.94 71 VAL A O 1
ATOM 523 N N . GLN A 1 72 ? 2.238 0.411 5.730 1.00 77.75 72 GLN A N 1
ATOM 524 C CA . GLN A 1 72 ? 3.560 0.103 6.224 1.00 77.75 72 GLN A CA 1
ATOM 525 C C . GLN A 1 72 ? 4.253 -0.753 5.167 1.00 77.75 72 GLN A C 1
ATOM 527 O O . GLN A 1 72 ? 3.798 -1.849 4.826 1.00 77.75 72 GLN A O 1
ATOM 532 N N . GLY A 1 73 ? 5.321 -0.188 4.605 1.00 70.12 73 GLY A N 1
ATOM 533 C CA . GLY A 1 73 ? 6.243 -0.906 3.733 1.00 70.12 73 GLY A CA 1
ATOM 534 C C . GLY A 1 73 ? 7.207 -1.785 4.528 1.00 70.12 73 GLY A C 1
ATOM 535 O O . GLY A 1 73 ? 7.042 -1.997 5.729 1.00 70.12 73 GLY A O 1
ATOM 536 N N . PHE A 1 74 ? 8.225 -2.284 3.842 1.00 62.44 74 PHE A N 1
ATOM 537 C CA . PHE A 1 74 ? 9.289 -3.082 4.432 1.00 62.44 74 PHE A CA 1
ATOM 538 C C . PHE A 1 74 ? 10.296 -2.228 5.216 1.00 62.44 74 PHE A C 1
ATOM 540 O O . PHE A 1 74 ? 10.475 -1.036 4.946 1.00 62.44 74 PHE A O 1
ATOM 547 N N . ASP A 1 75 ? 10.938 -2.853 6.203 1.00 50.56 75 ASP A N 1
ATOM 548 C CA . ASP A 1 75 ? 12.016 -2.244 6.974 1.00 50.56 75 ASP A CA 1
ATOM 549 C C . ASP A 1 75 ? 13.274 -2.198 6.099 1.00 50.56 75 ASP A C 1
ATOM 551 O O . ASP A 1 75 ? 13.893 -3.220 5.808 1.00 50.56 75 ASP A O 1
ATOM 555 N N . ILE A 1 76 ? 13.642 -1.002 5.645 1.00 48.81 76 ILE A N 1
ATOM 556 C CA . ILE A 1 76 ? 14.948 -0.754 5.028 1.00 48.81 76 ILE A CA 1
ATOM 557 C C . ILE A 1 76 ? 15.968 -0.646 6.164 1.00 48.81 76 ILE A C 1
ATOM 559 O O . ILE A 1 76 ? 16.435 0.442 6.500 1.00 48.81 76 ILE A O 1
ATOM 563 N N . THR A 1 77 ? 16.277 -1.778 6.802 1.00 37.94 77 THR A N 1
ATOM 564 C CA . THR A 1 77 ? 17.434 -1.864 7.692 1.00 37.94 77 THR A CA 1
ATOM 565 C C . THR A 1 77 ? 18.678 -1.661 6.824 1.00 37.94 77 THR A C 1
ATOM 567 O O . THR A 1 77 ? 19.026 -2.519 6.011 1.00 37.94 77 THR A O 1
ATOM 570 N N . MET A 1 78 ? 19.301 -0.491 6.961 1.00 35.97 78 MET A N 1
ATOM 571 C CA . MET A 1 78 ? 20.619 -0.168 6.413 1.00 35.97 78 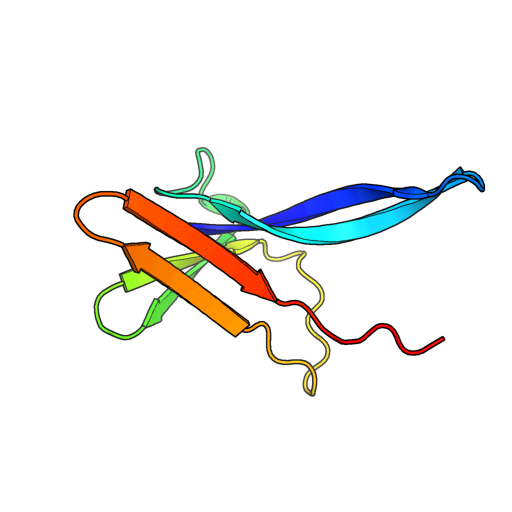MET A CA 1
ATOM 572 C C . MET A 1 78 ? 21.682 -0.326 7.497 1.00 35.97 78 MET A C 1
ATOM 574 O O . MET A 1 78 ? 21.404 0.079 8.649 1.00 35.97 78 MET A O 1
#

pLDDT: mean 78.18, std 12.06, range [35.97, 90.88]